Protein AF-A0A6H1ZXV2-F1 (afdb_monomer)

Sequence (68 aa):
MDMLKVYDISDAIEVESLPLCPLCDQSIDELSMPAYGSHSSQDGFITLCLIHEECGDALKEGADDPGK

Secondary structure (DSSP, 8-state):
--------GGGGS-GGGPPBPTTT--B--TTS-EEEEEEE-TTSPEEEEEEEHHHHHHHHHHHS-TT-

Structure (mmCIF, N/CA/C/O backbone):
data_AF-A0A6H1ZXV2-F1
#
_entry.id   AF-A0A6H1ZXV2-F1
#
loop_
_atom_site.group_PDB
_atom_site.id
_atom_site.type_symbol
_atom_site.label_atom_id
_atom_site.label_alt_id
_atom_site.label_comp_id
_atom_site.label_asym_id
_atom_site.label_entity_id
_atom_site.label_seq_id
_atom_site.pdbx_PDB_ins_code
_atom_site.Cartn_x
_atom_site.Cartn_y
_atom_site.Cartn_z
_atom_site.occupancy
_atom_site.B_iso_or_equiv
_atom_site.auth_seq_id
_atom_site.auth_comp_id
_atom_site.auth_asym_id
_atom_site.auth_atom_id
_atom_site.pdbx_PDB_model_num
ATOM 1 N N . MET A 1 1 ? -9.231 20.641 -35.194 1.00 49.38 1 MET A N 1
ATOM 2 C CA . MET A 1 1 ? -9.141 20.651 -33.722 1.00 49.38 1 MET A CA 1
ATOM 3 C C . MET A 1 1 ? -9.550 19.267 -33.274 1.00 49.38 1 MET A C 1
ATOM 5 O O . MET A 1 1 ? -10.734 18.961 -33.335 1.00 49.38 1 MET A O 1
ATOM 9 N N . ASP A 1 2 ? -8.582 18.413 -32.959 1.00 60.50 2 ASP A N 1
ATOM 10 C CA . ASP A 1 2 ? -8.870 17.079 -32.434 1.00 60.50 2 ASP A CA 1
ATOM 11 C C . ASP A 1 2 ? -9.395 17.215 -31.005 1.00 60.50 2 ASP A C 1
ATOM 13 O O . ASP A 1 2 ? -8.740 17.802 -30.143 1.00 60.50 2 ASP A O 1
ATOM 17 N N . MET A 1 3 ? -10.617 16.734 -30.772 1.00 56.22 3 MET A N 1
ATOM 18 C CA . MET A 1 3 ? -11.184 16.650 -29.431 1.00 56.22 3 MET A CA 1
ATOM 19 C C . MET A 1 3 ? -10.386 15.616 -28.639 1.00 56.22 3 MET A C 1
ATOM 21 O O . MET A 1 3 ? -10.362 14.438 -28.997 1.00 56.22 3 MET A O 1
ATOM 25 N N . LEU A 1 4 ? -9.747 16.059 -27.556 1.00 58.75 4 LEU A N 1
ATOM 26 C CA . LEU A 1 4 ? -9.153 15.167 -26.569 1.00 58.75 4 LEU A CA 1
ATOM 27 C C . LEU A 1 4 ? -10.290 14.307 -25.997 1.00 58.75 4 LEU A C 1
ATOM 29 O O . LEU A 1 4 ? -11.191 14.826 -25.338 1.00 58.75 4 LEU A O 1
ATOM 33 N N . LYS A 1 5 ? -10.297 13.007 -26.307 1.00 63.41 5 LYS A N 1
ATOM 34 C CA . LYS A 1 5 ? -11.219 12.059 -25.677 1.00 63.41 5 LYS A CA 1
ATOM 35 C C . LYS A 1 5 ? -10.804 11.936 -24.217 1.00 63.41 5 LYS A C 1
ATOM 37 O O . LYS A 1 5 ? -9.817 11.272 -23.915 1.00 63.41 5 LYS A O 1
ATOM 42 N N . VAL A 1 6 ? -11.518 12.626 -23.334 1.00 63.88 6 VAL A N 1
ATOM 4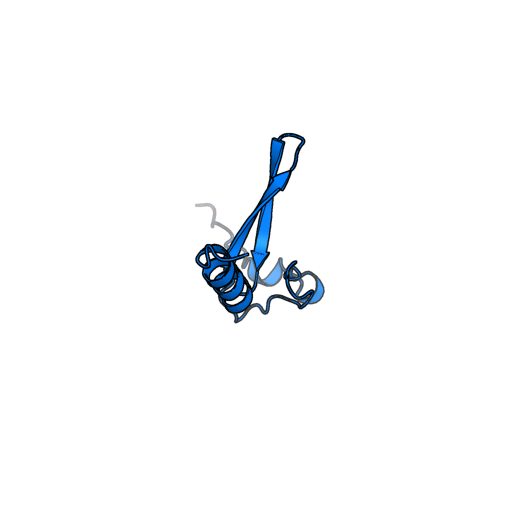3 C CA . VAL A 1 6 ? -11.404 12.406 -21.894 1.00 63.88 6 VAL A CA 1
ATOM 44 C C . VAL A 1 6 ? -12.066 11.061 -21.628 1.00 63.88 6 VAL A C 1
ATOM 46 O O . VAL A 1 6 ? -13.288 10.950 -21.686 1.00 63.88 6 VAL A O 1
ATOM 49 N N . TYR A 1 7 ? -11.246 10.026 -21.463 1.00 58.28 7 TYR A N 1
ATOM 50 C CA . TYR A 1 7 ? -11.709 8.745 -20.952 1.00 58.28 7 TYR A CA 1
ATOM 51 C C . TYR A 1 7 ? -11.892 8.897 -19.449 1.00 58.28 7 TYR A C 1
ATOM 53 O O . TYR A 1 7 ? -10.973 9.348 -18.762 1.00 58.28 7 TYR A O 1
ATOM 61 N N . ASP A 1 8 ? -13.079 8.560 -18.964 1.00 65.31 8 ASP A N 1
ATOM 62 C CA . ASP A 1 8 ? -13.310 8.445 -17.535 1.00 65.31 8 ASP A CA 1
ATOM 63 C C . ASP A 1 8 ? -12.553 7.207 -17.041 1.00 65.31 8 ASP A C 1
ATOM 65 O O . ASP A 1 8 ? -12.869 6.081 -17.418 1.00 65.31 8 ASP A O 1
ATOM 69 N N . ILE A 1 9 ? -11.475 7.422 -16.283 1.00 65.00 9 ILE A N 1
ATOM 70 C CA . ILE A 1 9 ? -10.617 6.333 -15.799 1.00 65.00 9 ILE A CA 1
ATOM 71 C C . ILE A 1 9 ? -11.313 5.492 -14.722 1.00 65.00 9 ILE A C 1
ATOM 73 O O . ILE A 1 9 ? -10.830 4.408 -14.409 1.00 65.00 9 ILE A O 1
ATOM 77 N N . SER A 1 10 ? -12.444 5.954 -14.177 1.00 58.91 10 SER A N 1
ATOM 78 C CA . SER A 1 10 ? -13.220 5.173 -13.210 1.00 58.91 10 SER A CA 1
ATOM 79 C C . SER A 1 10 ? -13.757 3.867 -13.810 1.00 58.91 10 SER A C 1
ATOM 81 O O . SER A 1 10 ? -13.745 2.850 -13.130 1.00 58.91 10 SER A O 1
ATOM 83 N N . ASP A 1 11 ? -14.071 3.834 -15.112 1.00 60.25 11 ASP A N 1
ATOM 84 C CA . ASP A 1 11 ? -14.462 2.605 -15.825 1.00 60.25 11 ASP A CA 1
ATOM 85 C C . ASP A 1 11 ? -13.286 1.631 -16.059 1.00 60.25 11 ASP A C 1
ATOM 87 O O . ASP A 1 11 ? -13.488 0.501 -16.508 1.00 60.25 11 ASP A O 1
ATOM 91 N N . ALA A 1 12 ? -12.040 2.059 -15.819 1.00 67.25 12 ALA A N 1
ATOM 92 C CA . ALA A 1 12 ? -10.845 1.250 -16.064 1.00 67.25 12 ALA A CA 1
ATOM 93 C C . ALA A 1 12 ? -10.433 0.383 -14.863 1.00 67.25 12 ALA A C 1
ATOM 95 O O . ALA A 1 12 ? -9.513 -0.427 -14.996 1.00 67.25 12 ALA A O 1
ATOM 96 N N . ILE A 1 13 ? -11.071 0.563 -13.703 1.00 62.84 13 ILE A N 1
ATOM 97 C CA . ILE A 1 13 ? -10.753 -0.165 -12.475 1.00 62.84 13 ILE A CA 1
ATOM 98 C C . ILE A 1 13 ? -11.952 -1.048 -12.136 1.00 62.84 13 ILE A C 1
ATOM 100 O O . ILE A 1 13 ? -13.012 -0.569 -11.752 1.00 62.84 13 ILE A O 1
ATOM 104 N N . GLU A 1 14 ? -11.797 -2.361 -12.297 1.00 64.75 14 GLU A N 1
ATOM 105 C CA . GLU A 1 14 ? -12.802 -3.304 -11.810 1.00 64.75 14 GLU A CA 1
ATOM 106 C C . GLU A 1 14 ? -12.746 -3.318 -10.276 1.00 64.75 14 GLU A C 1
ATOM 108 O O . GLU A 1 14 ? -11.681 -3.539 -9.702 1.00 64.75 14 GLU A O 1
ATOM 113 N N . VAL A 1 15 ? -13.875 -3.121 -9.592 1.00 61.81 15 VAL A N 1
ATOM 114 C CA . VAL A 1 15 ? -13.945 -3.098 -8.113 1.00 61.81 15 VAL A CA 1
ATOM 115 C C . VAL A 1 15 ? -13.393 -4.392 -7.487 1.00 61.81 15 VAL A C 1
ATOM 117 O O . VAL A 1 15 ? -12.789 -4.379 -6.418 1.00 61.81 15 VAL A O 1
ATOM 120 N N . GLU A 1 16 ? -13.527 -5.525 -8.180 1.00 64.50 16 GLU A N 1
ATOM 121 C CA . GLU A 1 16 ? -12.979 -6.823 -7.752 1.00 64.50 16 GLU A CA 1
ATOM 122 C C . GLU A 1 16 ? -11.443 -6.900 -7.850 1.00 64.50 16 GLU A C 1
ATOM 124 O O . GLU A 1 16 ? -10.824 -7.801 -7.284 1.00 64.50 16 GLU A O 1
ATOM 129 N N . SER A 1 17 ? -10.824 -5.948 -8.552 1.00 71.25 17 SER A N 1
ATOM 130 C CA . SER A 1 17 ? -9.374 -5.814 -8.724 1.00 71.25 17 SER A CA 1
ATOM 131 C C . SER A 1 17 ? -8.734 -4.816 -7.754 1.00 71.25 17 SER A C 1
ATOM 133 O O . SER A 1 17 ? -7.534 -4.542 -7.859 1.00 71.25 17 SER A O 1
ATOM 135 N N . LEU A 1 18 ? -9.511 -4.274 -6.807 1.00 69.94 18 LEU A N 1
ATOM 136 C CA . LEU A 1 18 ? -8.988 -3.338 -5.819 1.00 69.94 18 LEU A CA 1
ATOM 137 C C . LEU A 1 18 ? -7.863 -3.984 -4.994 1.00 69.94 18 LEU A C 1
ATOM 139 O O . LEU A 1 18 ? -7.967 -5.140 -4.571 1.00 69.94 18 LEU A O 1
ATOM 143 N N . PRO A 1 19 ? -6.770 -3.247 -4.749 1.00 78.19 19 PRO A N 1
ATOM 144 C CA . PRO A 1 19 ? -5.622 -3.778 -4.038 1.00 78.19 19 PRO A CA 1
ATOM 145 C C . PRO A 1 19 ? -5.977 -4.102 -2.584 1.00 78.19 19 PRO A C 1
ATOM 147 O O . PRO A 1 19 ? -6.677 -3.350 -1.900 1.00 78.19 19 PRO A O 1
ATOM 150 N N . LEU A 1 20 ? -5.452 -5.227 -2.100 1.00 86.12 20 LEU A N 1
ATOM 151 C CA . LEU A 1 20 ? -5.531 -5.604 -0.693 1.00 86.12 20 LEU A CA 1
ATOM 152 C C . LEU A 1 20 ? -4.467 -4.852 0.109 1.00 86.12 20 LEU A C 1
ATOM 154 O O . LEU A 1 20 ? -3.325 -4.701 -0.333 1.00 86.12 20 LEU A O 1
ATOM 158 N N . CYS A 1 21 ? -4.828 -4.423 1.314 1.00 88.25 21 CYS A N 1
ATOM 159 C CA . CYS A 1 21 ? -3.877 -3.878 2.268 1.00 88.25 21 CYS A CA 1
ATOM 160 C C . CYS A 1 21 ? -2.967 -5.008 2.788 1.00 88.25 21 CYS A C 1
ATOM 162 O O . CYS A 1 21 ? -3.461 -5.927 3.444 1.00 88.25 21 CYS A O 1
ATOM 164 N N . PRO A 1 22 ? -1.636 -4.945 2.593 1.00 86.81 22 PRO A N 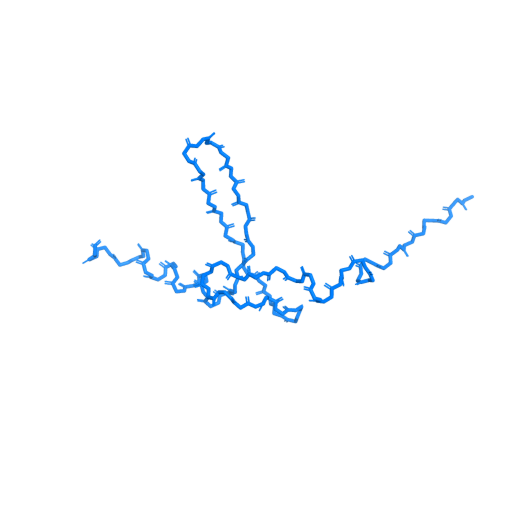1
ATOM 165 C CA . PRO A 1 22 ? -0.707 -6.000 3.011 1.00 86.81 22 PRO A CA 1
ATOM 166 C C . PRO A 1 22 ? -0.584 -6.179 4.534 1.00 86.81 22 PRO A C 1
ATOM 168 O O . PRO A 1 22 ? 0.088 -7.105 4.980 1.00 86.81 22 PRO A O 1
ATOM 171 N N . LEU A 1 23 ? -1.177 -5.289 5.338 1.00 87.50 23 LEU A N 1
ATOM 172 C CA . LEU A 1 23 ? -1.083 -5.319 6.802 1.00 87.50 23 LEU A CA 1
ATOM 173 C C . LEU A 1 23 ? -2.250 -6.061 7.460 1.00 87.50 23 LEU A C 1
ATOM 175 O O . LEU A 1 23 ? -2.061 -6.687 8.499 1.00 87.50 23 LEU A O 1
ATOM 179 N N . CYS A 1 24 ? -3.442 -5.992 6.868 1.00 89.56 24 CYS A N 1
ATOM 180 C CA . CYS A 1 24 ? -4.661 -6.587 7.420 1.00 89.56 24 CYS A CA 1
ATOM 181 C C . CYS A 1 24 ? -5.369 -7.552 6.456 1.00 89.56 24 CYS A C 1
ATOM 183 O O . CYS A 1 24 ? -6.350 -8.174 6.856 1.00 89.56 24 CYS A O 1
ATOM 185 N N . ASP A 1 25 ? -4.876 -7.680 5.218 1.00 88.75 25 ASP A N 1
ATOM 186 C CA . ASP A 1 25 ? -5.403 -8.553 4.159 1.00 88.75 25 ASP A CA 1
ATOM 187 C C . ASP A 1 25 ? -6.858 -8.245 3.748 1.00 88.75 25 ASP A C 1
ATOM 189 O O . ASP A 1 25 ? -7.585 -9.094 3.238 1.00 88.75 25 ASP A O 1
ATOM 193 N N . GLN A 1 26 ? -7.307 -7.007 3.978 1.00 87.50 26 GLN A N 1
ATOM 194 C CA . GLN A 1 26 ? -8.628 -6.520 3.573 1.00 87.50 26 GLN A CA 1
ATOM 195 C C . GLN A 1 26 ? -8.522 -5.592 2.361 1.00 87.50 26 GLN A C 1
ATOM 197 O O . GLN A 1 26 ? -7.515 -4.903 2.180 1.00 87.50 26 GLN A O 1
ATOM 202 N N . SER A 1 27 ? -9.574 -5.547 1.543 1.00 85.69 27 SER A N 1
ATOM 203 C CA . SER A 1 27 ? -9.663 -4.641 0.394 1.00 85.69 27 SER A CA 1
ATOM 204 C C . SER A 1 27 ? -9.586 -3.178 0.824 1.00 85.69 27 SER A C 1
ATOM 206 O O . SER A 1 27 ? -10.164 -2.776 1.839 1.00 85.69 27 SER A O 1
ATOM 208 N N . ILE A 1 28 ? -8.889 -2.369 0.033 1.00 83.50 28 ILE A N 1
ATOM 209 C CA . ILE A 1 28 ? -8.897 -0.914 0.177 1.00 83.50 28 ILE A CA 1
ATOM 210 C C . ILE A 1 28 ? -10.089 -0.384 -0.614 1.00 83.50 28 ILE A C 1
ATOM 212 O O . ILE A 1 28 ? -10.124 -0.492 -1.836 1.00 83.50 28 ILE A O 1
ATOM 216 N N . ASP A 1 29 ? -11.084 0.125 0.107 1.00 75.81 29 ASP A N 1
ATOM 217 C CA . ASP A 1 29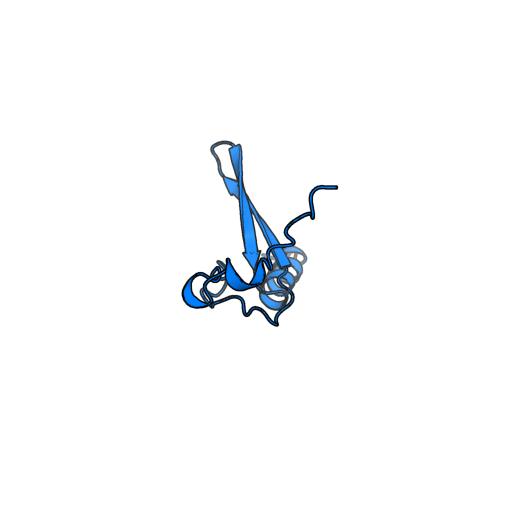 ? -12.325 0.643 -0.468 1.00 75.81 29 ASP A CA 1
ATOM 218 C C . ASP A 1 29 ? -12.062 1.938 -1.257 1.00 75.81 29 ASP A C 1
ATOM 220 O O . ASP A 1 29 ? -11.265 2.774 -0.820 1.00 75.81 29 ASP A O 1
ATOM 224 N N . GLU A 1 30 ? -12.758 2.137 -2.380 1.00 65.31 30 GLU A N 1
ATOM 225 C CA . GLU A 1 30 ? -12.625 3.316 -3.255 1.00 65.31 30 GLU A CA 1
ATOM 226 C C . GLU A 1 30 ? -12.922 4.632 -2.529 1.00 65.31 30 GLU A C 1
ATOM 228 O O . GLU A 1 30 ? -12.400 5.686 -2.892 1.00 65.31 30 GLU A O 1
ATOM 233 N N . LEU A 1 31 ? -13.768 4.574 -1.497 1.00 66.56 31 LEU A N 1
ATOM 234 C CA . LEU A 1 31 ? -14.178 5.736 -0.710 1.00 66.56 31 LEU A CA 1
ATOM 235 C C . LEU A 1 31 ? -13.223 6.056 0.445 1.00 66.56 31 LEU A C 1
ATOM 237 O O . LEU A 1 31 ? -13.330 7.126 1.049 1.00 66.56 31 LEU A O 1
ATOM 241 N N . SER A 1 32 ? -12.307 5.144 0.771 1.00 69.25 32 SER A N 1
ATOM 242 C CA . SER A 1 32 ? -11.297 5.374 1.801 1.00 69.25 32 SER A CA 1
ATOM 243 C C . SER A 1 32 ? -10.113 6.132 1.203 1.00 69.25 32 SER A C 1
ATOM 245 O O . SER A 1 32 ? -9.706 5.849 0.082 1.00 69.25 32 SER A O 1
ATOM 247 N N . MET A 1 33 ? -9.548 7.108 1.921 1.00 72.94 33 MET A N 1
ATOM 248 C CA . MET A 1 33 ? -8.260 7.684 1.527 1.00 72.94 33 MET A CA 1
ATOM 249 C C . MET A 1 33 ? -7.152 6.706 1.940 1.00 72.94 33 MET A C 1
ATOM 251 O O . MET A 1 33 ? -6.909 6.553 3.137 1.00 72.94 33 MET A O 1
ATOM 255 N N . PRO A 1 34 ? -6.472 6.021 1.002 1.00 77.31 34 PRO A N 1
ATOM 256 C CA . PRO A 1 34 ? -5.397 5.119 1.372 1.00 77.31 34 PRO A CA 1
ATOM 257 C C . PRO A 1 34 ? -4.136 5.899 1.746 1.00 77.31 34 PRO A C 1
ATOM 259 O O . PRO A 1 34 ? -3.862 6.982 1.220 1.00 77.31 34 PRO A O 1
ATOM 262 N N . ALA A 1 35 ? -3.317 5.298 2.601 1.00 81.88 35 ALA A N 1
ATOM 263 C CA . ALA A 1 35 ? -1.932 5.701 2.782 1.00 81.88 35 ALA A CA 1
ATOM 264 C C . ALA A 1 35 ? -1.013 4.877 1.862 1.00 81.88 35 ALA A C 1
ATOM 266 O O . ALA A 1 35 ? -1.372 3.802 1.372 1.00 81.88 35 ALA A O 1
ATOM 267 N N . TYR A 1 36 ? 0.196 5.386 1.625 1.00 82.81 36 TYR A N 1
ATOM 268 C CA . TYR A 1 36 ? 1.218 4.701 0.834 1.00 82.81 36 TYR A CA 1
ATOM 269 C C . TYR A 1 36 ? 2.270 4.091 1.757 1.00 82.81 36 TYR A C 1
ATOM 271 O O . TYR A 1 36 ? 2.862 4.788 2.583 1.00 82.81 36 TYR A O 1
ATOM 279 N N . GLY A 1 37 ? 2.521 2.795 1.590 1.00 82.50 37 GLY A N 1
ATOM 280 C CA . GLY A 1 37 ? 3.638 2.083 2.200 1.00 82.50 37 GLY A CA 1
ATOM 281 C C . GLY A 1 37 ? 4.733 1.794 1.174 1.00 82.50 37 GLY A C 1
ATOM 282 O O . GLY A 1 37 ? 4.465 1.629 -0.017 1.00 82.50 37 GLY A O 1
ATOM 283 N N . SER A 1 38 ? 5.978 1.695 1.636 1.00 84.19 38 SER A N 1
ATOM 284 C CA . SER A 1 38 ? 7.105 1.263 0.806 1.00 84.19 38 SER A CA 1
ATOM 285 C C . SER A 1 38 ? 7.913 0.184 1.511 1.00 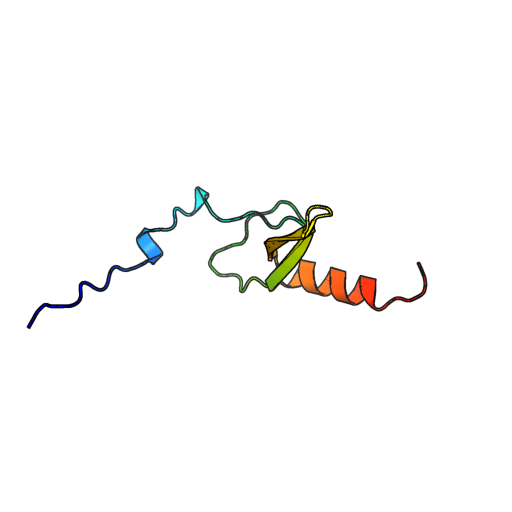84.19 38 SER A C 1
ATOM 287 O O . SER A 1 38 ? 8.259 0.345 2.681 1.00 84.19 38 SER A O 1
ATOM 289 N N . HIS A 1 39 ? 8.272 -0.872 0.787 1.00 82.81 39 HIS A N 1
ATOM 2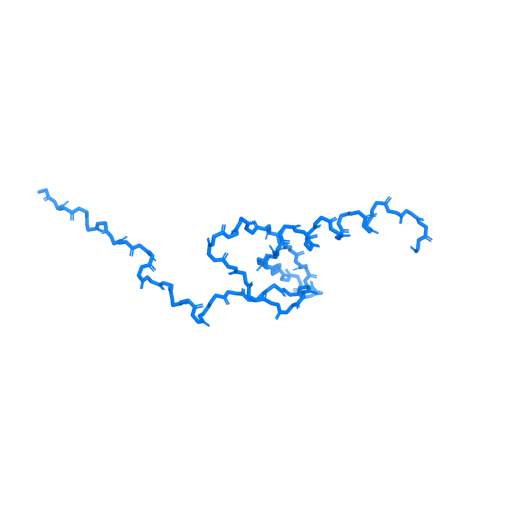90 C CA . HIS A 1 39 ? 9.183 -1.908 1.262 1.00 82.81 39 HIS A CA 1
ATOM 291 C C . HIS A 1 39 ? 10.385 -2.021 0.320 1.00 82.81 39 HIS A C 1
ATOM 293 O O . HIS A 1 39 ? 10.215 -2.164 -0.891 1.00 82.81 39 HIS A O 1
ATOM 299 N N . SER A 1 40 ? 11.598 -1.968 0.876 1.00 88.38 40 SER A N 1
ATOM 300 C CA . SER A 1 40 ? 12.826 -2.251 0.129 1.00 88.38 40 SER A CA 1
ATOM 301 C C . SER A 1 40 ? 13.184 -3.722 0.284 1.00 88.38 40 SER A C 1
ATOM 303 O O . SER A 1 40 ? 13.430 -4.181 1.400 1.00 88.38 40 SER A O 1
ATOM 305 N N . SER A 1 41 ? 13.267 -4.443 -0.831 1.00 83.31 41 SER A N 1
ATOM 306 C CA . SER A 1 41 ? 13.770 -5.812 -0.842 1.00 83.31 41 SER A CA 1
ATOM 307 C C . SER A 1 41 ? 15.299 -5.843 -0.726 1.00 83.31 41 SER A C 1
ATOM 309 O O . SER A 1 41 ? 15.986 -4.854 -0.999 1.00 83.31 41 SER A O 1
ATOM 311 N N . GLN A 1 42 ? 15.842 -7.000 -0.335 1.00 85.19 42 GLN A N 1
ATOM 312 C CA . GLN A 1 42 ? 17.293 -7.230 -0.261 1.00 85.19 42 GLN A CA 1
ATOM 313 C C . GLN A 1 42 ? 17.979 -7.148 -1.634 1.00 85.19 42 GLN A C 1
ATOM 315 O O . GLN A 1 42 ? 19.158 -6.814 -1.711 1.00 85.19 42 GLN A O 1
ATOM 320 N N . ASP A 1 43 ? 17.224 -7.376 -2.710 1.00 90.00 43 ASP A N 1
ATOM 321 C CA . ASP A 1 43 ? 17.690 -7.288 -4.097 1.00 90.00 43 ASP A CA 1
ATOM 322 C C . ASP A 1 43 ? 17.680 -5.845 -4.645 1.00 90.00 43 ASP A C 1
ATOM 324 O O . ASP A 1 43 ? 17.958 -5.618 -5.822 1.00 90.00 43 ASP A O 1
ATOM 328 N N . GLY A 1 44 ? 17.353 -4.855 -3.805 1.00 89.12 44 GLY A N 1
ATOM 329 C CA . GLY A 1 44 ? 17.368 -3.433 -4.158 1.00 89.12 44 GLY A CA 1
ATOM 330 C C . GLY A 1 44 ? 16.116 -2.937 -4.886 1.00 89.12 44 GLY A C 1
ATOM 331 O O . GLY A 1 44 ? 16.113 -1.812 -5.386 1.00 89.12 44 GLY A O 1
ATOM 332 N N . PHE A 1 45 ? 15.047 -3.737 -4.944 1.00 88.44 45 PHE A N 1
ATOM 333 C CA . PHE A 1 45 ? 13.763 -3.294 -5.487 1.00 88.44 45 PHE A CA 1
ATOM 334 C C . PHE A 1 45 ? 12.938 -2.594 -4.409 1.00 88.44 45 PHE A C 1
ATOM 336 O O . PHE A 1 45 ? 12.798 -3.093 -3.294 1.00 88.44 45 PHE A O 1
ATOM 343 N N . ILE A 1 46 ? 12.341 -1.456 -4.763 1.00 84.00 46 ILE A N 1
ATOM 344 C CA . ILE A 1 46 ? 11.370 -0.765 -3.914 1.00 84.00 46 ILE A CA 1
ATOM 345 C C . ILE A 1 46 ? 9.977 -1.140 -4.406 1.00 84.00 46 ILE A C 1
ATOM 347 O O . ILE A 1 46 ? 9.615 -0.850 -5.545 1.00 84.00 46 ILE A O 1
ATOM 351 N N . THR A 1 47 ? 9.201 -1.780 -3.537 1.00 85.12 47 THR A N 1
ATOM 352 C CA . THR A 1 47 ? 7.786 -2.065 -3.782 1.00 85.12 47 THR A CA 1
ATOM 353 C C . THR A 1 47 ? 6.950 -0.990 -3.105 1.00 85.12 47 THR A C 1
ATOM 355 O O . THR A 1 47 ? 7.124 -0.732 -1.912 1.00 85.12 47 THR A O 1
ATOM 358 N N . LEU A 1 48 ? 6.063 -0.358 -3.872 1.00 82.38 48 LEU A N 1
ATOM 359 C CA . LEU A 1 48 ? 5.059 0.572 -3.363 1.00 82.38 48 LEU A CA 1
ATOM 360 C C . LEU A 1 48 ? 3.743 -0.182 -3.185 1.00 82.38 48 LEU A C 1
ATOM 362 O O . LEU A 1 48 ? 3.297 -0.863 -4.107 1.00 82.38 48 LEU A O 1
ATOM 366 N N . CYS A 1 49 ? 3.133 -0.042 -2.013 1.00 84.94 49 CYS A N 1
ATOM 367 C CA . CYS A 1 49 ? 1.866 -0.678 -1.678 1.00 84.94 49 CYS A CA 1
ATOM 368 C C . CYS A 1 49 ? 0.876 0.373 -1.180 1.00 84.94 49 CYS A C 1
ATOM 370 O O . CYS A 1 49 ? 1.262 1.344 -0.527 1.00 84.94 49 CYS A O 1
ATOM 372 N N . LEU A 1 50 ? -0.406 0.143 -1.440 1.00 87.12 50 LEU A N 1
ATOM 373 C CA . LEU A 1 50 ? -1.478 0.869 -0.769 1.00 87.12 50 LEU A CA 1
ATOM 374 C C . LEU A 1 50 ? -1.784 0.169 0.558 1.00 87.12 50 LEU A C 1
ATOM 376 O O . LEU A 1 50 ? -1.769 -1.060 0.630 1.00 87.12 50 LEU A O 1
ATOM 380 N N . ILE A 1 51 ? -2.025 0.951 1.606 1.00 88.69 51 ILE A N 1
ATOM 381 C CA . ILE A 1 51 ? -2.416 0.478 2.940 1.00 88.69 51 ILE A CA 1
ATOM 382 C C . ILE A 1 51 ? -3.588 1.324 3.452 1.00 88.69 51 ILE A C 1
ATOM 384 O O . ILE A 1 51 ? -3.740 2.481 3.052 1.00 88.69 51 ILE A O 1
ATOM 388 N N . HIS A 1 52 ? -4.402 0.786 4.362 1.00 90.00 52 HIS A N 1
ATOM 389 C CA . HIS A 1 52 ? -5.362 1.616 5.098 1.00 90.00 52 HIS A CA 1
ATOM 390 C C . HIS A 1 52 ? -4.617 2.641 5.959 1.00 90.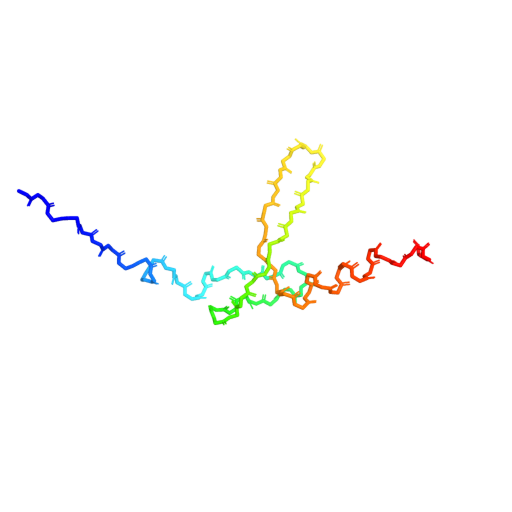00 52 HIS A C 1
ATOM 392 O O . HIS A 1 52 ? -3.565 2.327 6.523 1.00 90.00 52 HIS A O 1
ATOM 398 N N . GLU A 1 53 ? -5.175 3.845 6.083 1.00 88.31 53 GLU A N 1
ATOM 399 C CA . GLU A 1 53 ? -4.604 4.923 6.903 1.00 88.31 53 GLU A CA 1
ATOM 400 C C . GLU A 1 53 ? -4.374 4.464 8.351 1.00 88.31 53 GLU A C 1
ATOM 402 O O . GLU A 1 53 ? -3.252 4.544 8.846 1.00 88.31 53 GLU A O 1
ATOM 407 N N . GLU A 1 54 ? -5.380 3.834 8.967 1.00 88.56 54 GLU A N 1
ATOM 408 C CA . GLU A 1 54 ? -5.302 3.302 10.335 1.00 88.56 54 GLU A CA 1
ATOM 409 C C . GLU A 1 54 ? -4.182 2.261 10.509 1.00 88.56 54 GLU A C 1
ATOM 411 O O . GLU A 1 54 ? -3.471 2.256 11.514 1.00 88.56 54 GLU A O 1
ATOM 416 N N . CYS A 1 55 ? -3.979 1.386 9.515 1.00 88.44 55 CYS A N 1
ATOM 417 C CA . CYS A 1 55 ? -2.888 0.41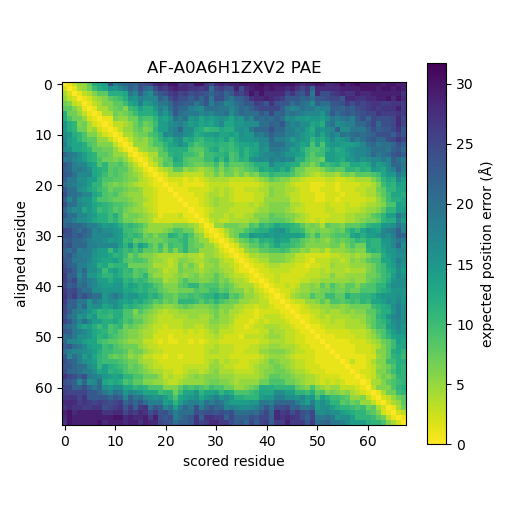1 9.551 1.00 88.44 55 CYS A CA 1
ATOM 418 C C . CYS A 1 55 ? -1.516 1.091 9.428 1.00 88.44 55 CYS A C 1
ATOM 420 O O . CYS A 1 55 ? -0.548 0.652 10.053 1.00 88.44 55 CYS A O 1
ATOM 422 N N . GLY A 1 56 ? -1.425 2.156 8.627 1.00 87.50 56 GLY A N 1
ATOM 423 C CA . GLY A 1 56 ? -0.220 2.971 8.504 1.00 87.50 56 GLY A CA 1
ATOM 424 C C . GLY A 1 56 ? 0.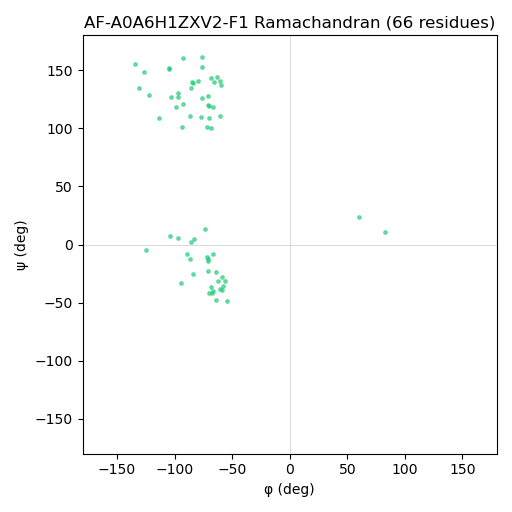110 3.730 9.786 1.00 87.50 56 GLY A C 1
ATOM 425 O O . GLY A 1 56 ? 1.277 3.797 10.168 1.00 87.50 56 GLY A O 1
ATOM 426 N N . ASP A 1 57 ? -0.895 4.262 10.472 1.00 88.00 57 ASP A N 1
ATOM 427 C CA . ASP A 1 57 ? -0.705 4.992 11.724 1.00 88.00 57 ASP A CA 1
ATOM 428 C C . ASP A 1 57 ? -0.300 4.064 12.870 1.00 88.00 57 ASP A C 1
ATOM 430 O O . ASP A 1 57 ? 0.677 4.357 13.559 1.00 88.00 57 ASP A O 1
ATOM 434 N N . ALA A 1 58 ? -0.915 2.883 12.984 1.00 85.44 58 ALA A N 1
ATOM 435 C CA . ALA A 1 58 ? -0.500 1.866 13.953 1.00 85.44 58 ALA A CA 1
ATOM 436 C C . ALA A 1 58 ? 0.972 1.433 13.773 1.00 85.44 58 ALA A C 1
ATOM 438 O O . ALA A 1 58 ? 1.675 1.174 14.752 1.00 85.44 58 ALA A O 1
ATOM 439 N N . LEU A 1 59 ? 1.466 1.375 12.528 1.00 81.94 59 LEU A N 1
ATOM 440 C CA . LEU A 1 59 ? 2.882 1.112 12.250 1.00 81.94 59 LEU A CA 1
ATOM 441 C C . LEU A 1 59 ? 3.800 2.252 12.701 1.00 81.94 59 LEU A C 1
ATOM 443 O O . LEU A 1 59 ? 4.874 1.974 13.229 1.00 81.94 59 LEU A O 1
ATOM 447 N N . LYS A 1 60 ? 3.408 3.514 12.484 1.00 81.69 60 LYS A N 1
ATOM 448 C CA . LYS A 1 60 ? 4.196 4.679 12.922 1.00 81.69 60 LYS A CA 1
ATOM 449 C C . LYS A 1 60 ? 4.282 4.724 14.445 1.00 81.69 60 LYS A C 1
ATOM 451 O O . LYS A 1 60 ? 5.379 4.808 14.984 1.00 81.69 60 LYS A O 1
ATOM 456 N N . GLU A 1 61 ? 3.147 4.565 15.123 1.00 76.94 61 GLU A N 1
ATOM 457 C CA . GLU A 1 61 ? 3.085 4.534 16.588 1.00 76.94 61 GLU A CA 1
ATOM 458 C C . GLU A 1 61 ? 3.922 3.388 17.175 1.00 76.94 61 GLU A C 1
ATOM 460 O O . GLU A 1 61 ? 4.607 3.573 18.178 1.00 76.94 61 GLU A O 1
ATOM 465 N N . GLY A 1 62 ? 3.927 2.218 16.526 1.00 65.00 62 GLY A N 1
ATOM 466 C CA . GLY A 1 62 ? 4.775 1.089 16.913 1.00 65.00 62 GLY A CA 1
ATOM 467 C C . GLY A 1 62 ? 6.271 1.277 16.623 1.00 65.00 62 GLY A C 1
ATOM 468 O O . GLY A 1 62 ? 7.086 0.612 17.258 1.00 65.00 62 GLY A O 1
ATOM 469 N N . ALA A 1 63 ? 6.647 2.156 15.688 1.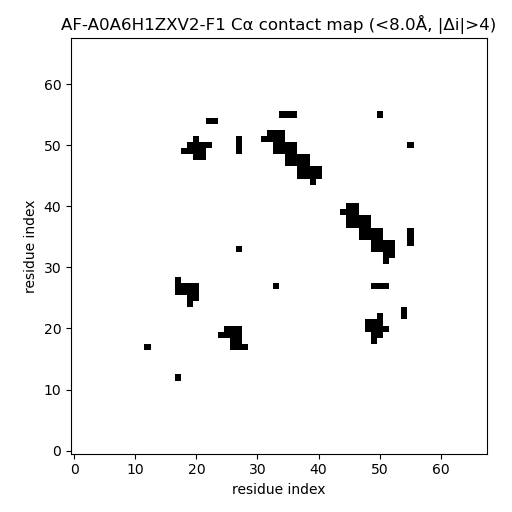00 60.84 63 ALA A N 1
ATOM 470 C CA . ALA A 1 63 ? 8.042 2.484 15.378 1.00 60.84 63 ALA A CA 1
ATOM 471 C C . ALA A 1 63 ? 8.623 3.563 16.311 1.00 60.84 63 ALA A C 1
ATOM 473 O O . ALA A 1 63 ? 9.837 3.606 16.514 1.00 60.84 63 ALA A O 1
ATOM 474 N N . ASP A 1 64 ? 7.764 4.405 16.888 1.00 57.69 64 ASP A N 1
ATOM 475 C CA . ASP A 1 64 ? 8.131 5.466 17.832 1.00 57.69 64 ASP A CA 1
ATOM 476 C C . ASP A 1 64 ? 8.229 4.983 19.300 1.00 57.69 64 ASP A C 1
ATOM 478 O O . ASP A 1 64 ? 8.538 5.782 20.186 1.00 57.69 64 ASP A O 1
ATOM 482 N N . ASP A 1 65 ? 8.021 3.686 19.580 1.00 52.69 65 ASP A N 1
ATOM 483 C CA . ASP A 1 65 ? 8.273 3.059 20.888 1.00 52.69 65 ASP A CA 1
ATOM 484 C C . ASP A 1 65 ? 9.690 2.437 20.935 1.00 52.69 65 ASP A C 1
ATOM 486 O O . ASP A 1 65 ? 9.898 1.331 20.431 1.00 52.69 65 ASP A O 1
ATOM 490 N N . PRO A 1 66 ? 10.693 3.090 21.559 1.00 51.06 66 PRO A N 1
ATOM 491 C CA . PRO A 1 66 ? 12.067 2.583 21.634 1.00 51.06 66 PRO A CA 1
ATOM 492 C C . PRO A 1 66 ? 12.247 1.398 22.614 1.00 51.06 66 PRO A C 1
ATOM 494 O O . PRO A 1 66 ? 13.377 1.091 22.999 1.00 51.06 66 PRO A O 1
ATOM 497 N N . GLY A 1 67 ? 11.158 0.770 23.076 1.00 55.38 67 GLY A N 1
ATOM 498 C CA . GLY A 1 67 ? 11.135 -0.247 24.130 1.00 55.38 67 GLY A CA 1
ATOM 499 C C . GLY A 1 67 ? 10.955 -1.712 23.699 1.00 55.38 67 GLY A C 1
ATOM 500 O O . GLY A 1 67 ? 10.802 -2.555 24.589 1.00 55.38 67 GLY A O 1
ATOM 501 N N . LYS A 1 68 ? 10.972 -2.047 22.400 1.00 44.53 68 LYS A N 1
ATOM 502 C CA . LYS A 1 68 ? 10.966 -3.441 21.902 1.00 44.53 68 LYS A CA 1
ATOM 503 C C . LYS A 1 68 ? 12.153 -3.772 21.009 1.00 44.53 68 LYS A C 1
ATOM 505 O O . LYS A 1 68 ? 12.527 -2.924 20.175 1.00 44.53 68 LYS A O 1
#

Foldseek 3Di:
DDDDPPDPCVVVDDQVNAFAAPQPRHGDDPPADWDWDWDQDPVGDIDIGTHHPVSVVVVVVVVPPPPD

Radius of gyration: 17.07 Å; Cα contacts (8 Å, |Δi|>4): 66; chains: 1; bounding box: 32×29×58 Å

Mean predicted aligned error: 10.75 Å

Nearest PDB structures (foldseek):
  7pic-assembly1_v  TM=5.387E-01  e=7.400E+00  Mycoplasmoides pneumoniae M129
  8a5y-assembly1_T  TM=4.272E-01  e=5.340E+00  Saccharomyces cerevisiae
  8a3t-assembly1_T  TM=4.291E-01  e=8.431E+00  Saccharomyces cerevisiae

Solvent-accessible surface area (backbone atoms only — not comparable to full-atom values): 4573 Å² total; per-residue (Å²): 134,85,79,81,82,81,73,71,65,71,82,73,58,58,79,92,70,47,58,55,14,87,87,77,73,43,71,56,55,91,88,54,75,67,34,83,45,77,49,75,47,96,88,72,48,75,48,79,43,59,29,50,44,69,63,54,48,56,51,52,60,61,66,73,48,93,84,120

Organism: NCBI:txid1070528

pLDDT: mean 75.09, std 12.78, range [44.53, 90.0]